Protein AF-A0A2V8T2A3-F1 (afdb_monomer_lite)

Structure (mmCIF, N/CA/C/O backbone):
data_AF-A0A2V8T2A3-F1
#
_entry.id   AF-A0A2V8T2A3-F1
#
loop_
_atom_site.group_PDB
_atom_site.id
_atom_site.type_symbol
_atom_site.label_atom_id
_atom_site.label_alt_id
_atom_site.label_comp_id
_atom_site.label_asym_id
_atom_site.label_entity_id
_atom_site.label_seq_id
_atom_site.pdbx_PDB_ins_code
_atom_site.Cartn_x
_atom_site.Cartn_y
_atom_site.Cartn_z
_atom_site.occupancy
_atom_site.B_iso_or_equiv
_atom_site.auth_seq_id
_atom_site.auth_comp_id
_atom_site.auth_asym_id
_atom_site.auth_atom_id
_atom_site.pdbx_PDB_model_num
ATOM 1 N N . MET A 1 1 ? -23.470 -16.183 24.220 1.00 71.19 1 MET A N 1
ATOM 2 C CA . MET A 1 1 ? -23.345 -15.384 22.977 1.00 71.19 1 MET A CA 1
ATOM 3 C C . MET A 1 1 ? -24.287 -14.179 22.940 1.00 71.19 1 MET A C 1
ATOM 5 O O . MET A 1 1 ? -23.793 -13.063 22.985 1.00 71.19 1 MET A O 1
ATOM 9 N N . ILE A 1 2 ? -25.622 -14.332 22.897 1.00 88.12 2 ILE A N 1
ATOM 10 C CA . ILE A 1 2 ? -26.544 -13.163 22.898 1.00 88.12 2 ILE A CA 1
ATOM 11 C C . ILE A 1 2 ? -26.469 -12.355 24.208 1.00 88.12 2 ILE A C 1
ATOM 13 O O . ILE A 1 2 ? -26.518 -11.126 24.181 1.00 88.12 2 ILE A O 1
ATOM 17 N N . GLN A 1 3 ? -26.292 -13.033 25.346 1.00 85.94 3 GLN A N 1
ATOM 18 C CA . GLN A 1 3 ? -26.109 -12.384 26.650 1.00 85.94 3 GLN A CA 1
ATOM 19 C C . GLN A 1 3 ? -24.835 -11.530 26.707 1.00 85.94 3 GLN A C 1
ATOM 21 O O . GLN A 1 3 ? -24.867 -10.429 27.252 1.00 85.94 3 GLN A O 1
ATOM 26 N N . ASP A 1 4 ? -23.747 -11.982 26.079 1.00 84.19 4 ASP A N 1
ATOM 27 C CA . ASP A 1 4 ? -22.474 -11.253 26.039 1.00 84.19 4 ASP A CA 1
ATOM 28 C C . ASP A 1 4 ? -22.606 -9.946 25.246 1.00 84.19 4 ASP A C 1
ATOM 30 O O . ASP A 1 4 ? -22.119 -8.900 25.673 1.00 84.19 4 ASP A O 1
ATOM 34 N N . LEU A 1 5 ? -23.348 -9.974 24.132 1.00 83.94 5 LEU A N 1
ATOM 35 C CA . LEU A 1 5 ? -23.612 -8.792 23.308 1.00 83.94 5 LEU A CA 1
ATOM 36 C C . LEU A 1 5 ? -24.463 -7.753 24.056 1.00 83.94 5 LEU A C 1
ATOM 38 O O . LEU A 1 5 ? -24.174 -6.557 24.017 1.00 83.94 5 LEU A O 1
ATOM 42 N N . GLN A 1 6 ? -25.488 -8.207 24.783 1.00 85.50 6 GLN A N 1
ATOM 43 C CA . GLN A 1 6 ? -26.313 -7.340 25.629 1.00 85.50 6 GLN A CA 1
ATOM 44 C C . GLN A 1 6 ? -25.505 -6.738 26.782 1.00 85.50 6 GLN A C 1
ATOM 46 O O . GLN A 1 6 ? -25.678 -5.562 27.114 1.00 85.50 6 GLN A O 1
ATOM 51 N N . TYR A 1 7 ? -24.603 -7.523 27.372 1.00 83.31 7 TYR A N 1
ATOM 52 C CA . TYR A 1 7 ? -23.730 -7.069 28.446 1.00 83.31 7 TYR A CA 1
ATOM 53 C C . TYR A 1 7 ? -22.725 -6.021 27.950 1.00 83.31 7 TYR A C 1
ATOM 55 O O . TYR A 1 7 ? -22.589 -4.967 28.572 1.00 83.31 7 TYR A O 1
ATOM 63 N N . ALA A 1 8 ? -22.107 -6.241 26.786 1.00 82.56 8 ALA A N 1
ATOM 64 C CA . ALA A 1 8 ? -21.219 -5.278 26.137 1.00 82.56 8 ALA A CA 1
ATOM 65 C C . ALA A 1 8 ? -21.938 -3.956 25.809 1.00 82.56 8 ALA A C 1
ATOM 67 O O . ALA A 1 8 ? -21.428 -2.880 26.119 1.00 82.56 8 ALA A O 1
ATOM 68 N N . LEU A 1 9 ? -23.164 -4.012 25.273 1.00 84.31 9 LEU A N 1
ATOM 69 C CA . LEU A 1 9 ? -23.975 -2.815 25.010 1.00 84.31 9 LEU A CA 1
ATOM 70 C C . LEU A 1 9 ? -24.323 -2.050 26.293 1.00 84.31 9 LEU A C 1
ATOM 72 O O . LEU A 1 9 ? -24.340 -0.816 26.312 1.00 84.31 9 LEU A O 1
ATOM 76 N N . ARG A 1 10 ? -24.603 -2.776 27.379 1.00 85.31 10 ARG A N 1
ATOM 77 C CA . ARG A 1 10 ? -24.889 -2.179 28.686 1.00 85.31 10 ARG A CA 1
ATOM 78 C C . ARG A 1 10 ? -23.640 -1.541 29.290 1.00 85.31 10 ARG A C 1
ATOM 80 O O . ARG A 1 10 ? -23.751 -0.475 29.887 1.00 85.31 10 ARG A O 1
ATOM 87 N N . LEU A 1 11 ? -22.469 -2.143 29.087 1.00 82.38 11 LEU A N 1
ATOM 88 C CA . LEU A 1 11 ? -21.176 -1.612 29.515 1.00 82.38 11 LEU A CA 1
ATOM 89 C C . LEU A 1 11 ? -20.818 -0.322 28.759 1.00 82.38 11 LEU A C 1
ATOM 91 O O . LEU A 1 11 ? -20.484 0.677 29.390 1.00 82.38 11 LEU A O 1
ATOM 95 N N . ILE A 1 12 ? -21.010 -0.300 27.437 1.00 83.94 12 ILE A N 1
ATOM 96 C CA . ILE A 1 12 ? -20.819 0.894 26.593 1.00 83.94 12 ILE A CA 1
ATOM 97 C C . ILE A 1 12 ? -21.727 2.045 27.049 1.00 83.94 12 ILE A C 1
ATOM 99 O O . ILE A 1 12 ? -21.273 3.179 27.178 1.00 83.94 12 ILE A O 1
ATOM 103 N N . ARG A 1 13 ? -22.998 1.757 27.361 1.00 84.00 13 ARG A N 1
ATOM 104 C CA . ARG A 1 13 ? -23.941 2.757 27.896 1.00 84.00 13 ARG A CA 1
ATOM 105 C C . ARG A 1 13 ? -23.587 3.246 29.302 1.00 84.00 13 ARG A C 1
ATOM 107 O O . ARG A 1 13 ? -23.956 4.362 29.652 1.00 84.00 13 ARG A O 1
ATOM 114 N N . LYS A 1 14 ? -22.904 2.431 30.110 1.00 83.75 14 LYS A N 1
ATOM 115 C CA . LYS A 1 14 ? -22.536 2.764 31.496 1.00 83.75 14 LYS A CA 1
ATOM 116 C C . LYS A 1 14 ? -21.261 3.613 31.577 1.00 83.75 14 LYS A C 1
ATOM 118 O O . LYS A 1 14 ? -21.128 4.403 32.504 1.00 83.75 14 LYS A O 1
ATOM 123 N N . SER A 1 15 ? -20.353 3.477 30.609 1.00 83.38 15 SER A N 1
ATOM 124 C CA . SER A 1 15 ? -19.108 4.254 30.512 1.00 83.38 15 SER A CA 1
ATOM 125 C C . SER A 1 15 ? -18.864 4.771 29.082 1.00 83.38 15 SER A C 1
ATOM 127 O O . SER A 1 15 ? -17.942 4.308 28.401 1.00 83.38 15 SER A O 1
ATOM 129 N N . PRO A 1 16 ? -19.667 5.741 28.606 1.00 81.75 16 PRO A N 1
ATOM 130 C CA . PRO A 1 16 ? -19.628 6.208 27.219 1.00 81.75 16 PRO A CA 1
ATOM 131 C C . PRO A 1 16 ? -18.294 6.861 26.834 1.00 81.75 16 PRO A C 1
ATOM 133 O O . PRO A 1 16 ? -17.836 6.677 25.712 1.00 81.75 16 PRO A O 1
ATOM 136 N N . GLY A 1 17 ? -17.624 7.560 27.758 1.00 87.56 17 GLY A N 1
ATOM 137 C CA . GLY A 1 17 ? -16.334 8.203 27.478 1.00 87.56 17 GLY A CA 1
ATOM 138 C C . GLY A 1 17 ? -15.240 7.210 27.069 1.00 87.56 17 GLY A C 1
ATOM 139 O O . GLY A 1 17 ? -14.568 7.410 26.062 1.00 87.56 17 GLY A O 1
ATOM 140 N N . ALA A 1 18 ? -15.113 6.095 27.794 1.00 86.81 18 ALA A N 1
ATOM 141 C CA . ALA A 1 18 ? -14.138 5.051 27.472 1.00 86.81 18 ALA A CA 1
ATOM 142 C C . ALA A 1 18 ? -14.463 4.346 26.144 1.00 86.81 18 ALA A C 1
ATOM 144 O O . ALA A 1 18 ? -13.564 4.058 25.356 1.00 86.81 18 ALA A O 1
ATOM 145 N N . ALA A 1 19 ? -15.750 4.113 25.869 1.00 89.75 19 ALA A N 1
ATOM 146 C CA . ALA A 1 19 ? -16.188 3.513 24.614 1.00 89.75 19 ALA A CA 1
ATOM 147 C C . ALA A 1 19 ? -15.893 4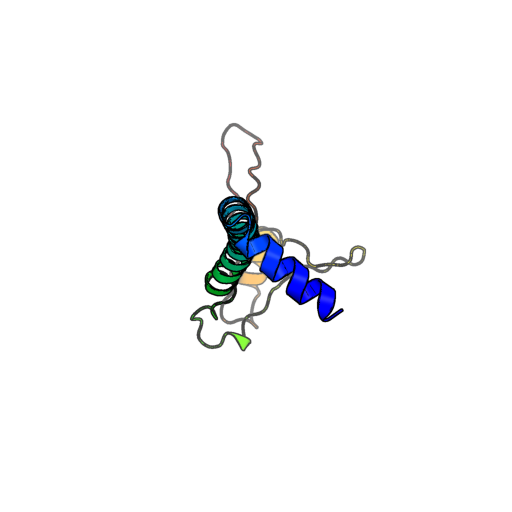.418 23.406 1.00 89.75 19 ALA A C 1
ATOM 149 O O . ALA A 1 19 ? -15.431 3.925 22.381 1.00 89.75 19 ALA A O 1
ATOM 150 N N . ILE A 1 20 ? -16.099 5.735 23.532 1.00 91.56 20 ILE A N 1
ATOM 151 C CA . ILE A 1 20 ? -15.792 6.705 22.471 1.00 91.56 20 ILE A CA 1
ATOM 152 C C . ILE A 1 20 ? -14.300 6.685 22.133 1.00 91.56 20 ILE A C 1
ATOM 154 O O . ILE A 1 20 ? -13.948 6.582 20.961 1.00 91.56 20 ILE A O 1
ATOM 158 N N . VAL A 1 21 ? -13.425 6.733 23.143 1.00 94.31 21 VAL A N 1
ATOM 159 C CA . VAL A 1 21 ? -11.971 6.692 22.922 1.00 94.31 21 VAL A CA 1
ATOM 160 C C . VAL A 1 21 ? -11.566 5.392 22.230 1.00 94.31 21 VAL A C 1
ATOM 162 O O . VAL A 1 21 ? -10.861 5.438 21.227 1.00 94.31 21 VAL A O 1
ATOM 165 N N . ALA A 1 22 ? -12.069 4.244 22.694 1.00 92.31 22 ALA A N 1
ATOM 166 C CA . ALA A 1 22 ? -11.775 2.953 22.077 1.00 92.31 22 ALA A CA 1
ATOM 167 C C . ALA A 1 22 ? -12.218 2.893 20.604 1.00 92.31 22 ALA A C 1
ATOM 169 O O . ALA A 1 22 ? -11.448 2.465 19.743 1.00 92.31 22 ALA A O 1
ATOM 170 N N . VAL A 1 23 ? -13.432 3.364 20.294 1.00 93.06 23 VAL A N 1
ATOM 171 C CA . VAL A 1 23 ? -13.946 3.421 18.917 1.00 93.06 23 VAL A CA 1
ATOM 172 C C . VAL A 1 23 ? -13.098 4.350 18.053 1.00 93.06 23 VAL A C 1
ATOM 174 O O . VAL A 1 23 ? -12.759 3.977 16.934 1.00 93.06 23 VAL A O 1
ATOM 177 N N . LEU A 1 24 ? -12.710 5.523 18.561 1.00 94.88 24 LEU A N 1
ATOM 178 C CA . LEU A 1 24 ? -11.854 6.463 17.836 1.00 94.88 24 LEU A CA 1
ATOM 179 C C . LEU A 1 24 ? -10.477 5.868 17.540 1.00 94.88 24 LEU A C 1
ATOM 181 O O . LEU A 1 24 ? -10.008 5.967 16.411 1.00 94.88 24 LEU A O 1
ATOM 185 N N . THR A 1 25 ? -9.843 5.205 18.507 1.00 94.81 25 THR A N 1
ATOM 186 C CA . THR A 1 25 ? -8.545 4.550 18.293 1.00 94.81 25 THR A CA 1
ATOM 187 C C . THR A 1 25 ? -8.635 3.469 17.217 1.00 94.81 25 THR A C 1
ATOM 189 O O . THR A 1 25 ? -7.795 3.429 16.317 1.00 94.81 25 THR A O 1
ATOM 192 N N . VAL A 1 26 ? -9.673 2.627 17.261 1.00 94.06 26 VAL A N 1
ATOM 193 C CA . VAL A 1 26 ? -9.903 1.594 16.238 1.00 94.06 26 VA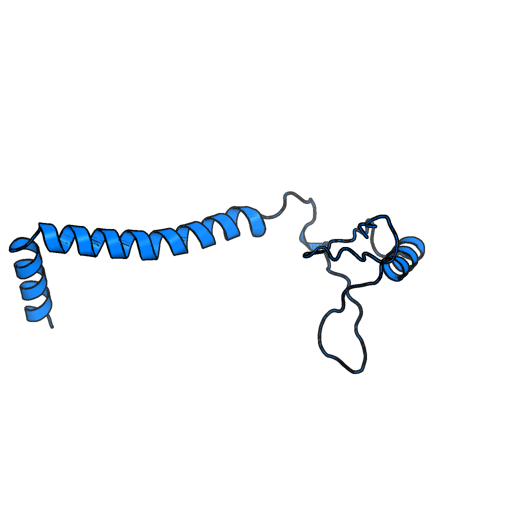L A CA 1
ATOM 194 C C . VAL A 1 26 ? -10.183 2.229 14.875 1.00 94.06 26 VAL A C 1
ATOM 196 O O . VAL A 1 26 ? -9.599 1.814 13.876 1.00 94.06 26 VAL A O 1
ATOM 199 N N . ALA A 1 27 ? -11.025 3.263 14.828 1.00 94.75 27 ALA A N 1
ATOM 200 C CA . ALA A 1 27 ? -11.359 3.973 13.598 1.00 94.75 27 ALA A CA 1
ATOM 201 C C . ALA A 1 27 ? -10.128 4.626 12.959 1.00 94.75 27 ALA A C 1
ATOM 203 O O . ALA A 1 27 ? -9.964 4.540 11.746 1.00 94.75 27 ALA A O 1
ATOM 204 N N . ILE A 1 28 ? -9.235 5.221 13.756 1.00 94.94 28 ILE A N 1
ATOM 205 C CA . ILE A 1 28 ? -7.980 5.802 13.264 1.00 94.94 28 ILE A CA 1
ATOM 206 C C . ILE A 1 28 ? -7.050 4.706 12.742 1.00 94.94 28 ILE A C 1
ATOM 208 O O . ILE A 1 28 ? -6.529 4.842 11.641 1.00 94.94 28 ILE A O 1
ATOM 212 N N . GLY A 1 29 ? -6.863 3.605 13.476 1.00 93.31 29 GLY A N 1
ATOM 213 C CA . GLY A 1 29 ? -5.982 2.516 13.039 1.00 93.31 29 GLY A CA 1
ATOM 214 C C . GLY A 1 29 ? -6.444 1.862 11.732 1.00 93.31 29 GLY A C 1
ATOM 215 O O . GLY A 1 29 ? -5.657 1.679 10.804 1.00 93.31 29 GLY A O 1
ATOM 216 N N . VAL A 1 30 ? -7.740 1.559 11.626 1.00 93.62 30 VAL A N 1
ATOM 217 C CA . VAL A 1 30 ? -8.324 0.970 10.411 1.00 93.62 30 VAL A CA 1
ATOM 218 C C . VAL A 1 30 ? -8.391 2.000 9.278 1.00 93.62 30 VAL A C 1
ATOM 220 O O . VAL A 1 30 ? -8.070 1.682 8.131 1.00 93.62 30 VAL A O 1
ATOM 223 N N . GLY A 1 31 ? -8.763 3.241 9.591 1.00 90.19 31 GLY A N 1
ATOM 224 C CA . GLY A 1 31 ? -8.891 4.335 8.632 1.00 90.19 31 GLY A CA 1
ATOM 225 C C . GLY A 1 31 ? -7.556 4.754 8.027 1.00 90.19 31 GLY A C 1
ATOM 226 O O . GLY A 1 31 ? -7.478 4.917 6.815 1.00 90.19 31 GLY A O 1
ATOM 227 N N . ALA A 1 32 ? -6.492 4.854 8.828 1.00 91.94 32 ALA A N 1
ATOM 228 C CA . ALA A 1 32 ? -5.155 5.208 8.355 1.00 91.94 32 ALA A CA 1
ATOM 229 C C . ALA A 1 32 ? -4.615 4.165 7.369 1.00 91.94 32 ALA A C 1
ATOM 231 O O . ALA A 1 32 ? -4.183 4.516 6.271 1.00 91.94 32 ALA A O 1
ATOM 232 N N . ASN A 1 33 ? -4.720 2.878 7.715 1.00 91.31 33 ASN A N 1
ATOM 233 C CA . ASN A 1 33 ? -4.315 1.794 6.821 1.00 91.31 33 ASN A CA 1
ATOM 234 C C . ASN A 1 33 ? -5.126 1.822 5.518 1.00 91.31 33 ASN A C 1
ATOM 236 O O . ASN A 1 33 ? -4.562 1.766 4.426 1.00 91.31 33 ASN A O 1
ATOM 240 N N . THR A 1 34 ? -6.447 1.980 5.617 1.00 89.75 34 THR A N 1
ATOM 241 C CA . THR A 1 34 ? -7.332 2.052 4.445 1.00 89.75 34 THR A CA 1
ATOM 242 C C . THR A 1 34 ? -7.026 3.271 3.571 1.00 89.75 34 THR A C 1
ATOM 244 O O . THR A 1 34 ? -7.008 3.154 2.348 1.00 89.75 34 THR A O 1
ATOM 247 N N . ALA A 1 35 ? -6.738 4.429 4.172 1.00 88.94 35 ALA A N 1
ATOM 248 C CA . ALA A 1 35 ? -6.395 5.655 3.459 1.00 88.94 35 ALA A CA 1
ATOM 249 C C . ALA A 1 35 ? -5.089 5.501 2.673 1.00 88.94 35 ALA A C 1
ATOM 251 O O . ALA A 1 35 ? -5.054 5.845 1.495 1.00 88.94 35 ALA A O 1
ATOM 252 N N . ILE A 1 36 ? -4.052 4.913 3.280 1.00 88.06 36 ILE A N 1
ATOM 253 C CA . ILE A 1 36 ? -2.776 4.643 2.600 1.00 88.06 36 ILE A CA 1
ATOM 254 C C . ILE A 1 36 ? -3.002 3.740 1.383 1.00 88.06 36 ILE A C 1
ATOM 256 O O . ILE A 1 36 ? -2.582 4.083 0.279 1.00 88.06 36 ILE A O 1
ATOM 260 N N . PHE A 1 37 ? -3.720 2.623 1.541 1.00 83.00 37 PHE A N 1
ATOM 261 C CA . PHE A 1 37 ? -4.009 1.720 0.421 1.00 83.00 37 PHE A CA 1
ATOM 262 C C . PHE A 1 37 ? -4.926 2.341 -0.638 1.00 83.00 37 PHE A C 1
ATOM 264 O O . PHE A 1 37 ? -4.779 2.036 -1.820 1.00 83.00 37 PHE A O 1
ATOM 271 N N . SER A 1 38 ? -5.852 3.213 -0.240 1.00 83.69 38 SER A N 1
ATOM 272 C CA . SER A 1 38 ? -6.714 3.957 -1.160 1.00 83.69 38 SER A CA 1
ATOM 273 C C . SER A 1 38 ? -5.903 4.933 -2.011 1.00 83.69 38 SER A C 1
ATOM 275 O O . SER A 1 38 ? -6.039 4.929 -3.229 1.00 83.69 38 SER A O 1
ATOM 277 N N . VAL A 1 39 ? -4.993 5.698 -1.400 1.00 82.38 39 VAL A N 1
ATOM 278 C CA . VAL A 1 39 ? -4.095 6.616 -2.117 1.00 82.38 39 VAL A CA 1
ATOM 279 C C . VAL A 1 39 ? -3.150 5.845 -3.032 1.00 82.38 39 VAL A C 1
ATOM 281 O O . VAL A 1 39 ? -3.030 6.191 -4.200 1.00 82.38 39 VAL A O 1
ATOM 284 N N . ILE A 1 40 ? -2.539 4.759 -2.549 1.00 81.62 40 ILE A N 1
ATOM 285 C CA . ILE A 1 40 ? -1.723 3.860 -3.379 1.00 81.62 40 ILE A CA 1
ATOM 286 C C . ILE A 1 40 ? -2.538 3.377 -4.574 1.00 81.62 40 ILE A C 1
ATOM 288 O O . ILE A 1 40 ? -2.087 3.484 -5.705 1.00 81.62 40 ILE A O 1
ATOM 292 N N . ARG A 1 41 ? -3.764 2.896 -4.361 1.00 74.62 41 ARG A N 1
ATOM 293 C CA . ARG A 1 41 ? -4.610 2.433 -5.459 1.00 74.62 41 ARG A CA 1
ATOM 294 C C . ARG A 1 41 ? -4.997 3.564 -6.410 1.00 74.62 41 ARG A C 1
ATOM 296 O O . ARG A 1 41 ? -4.988 3.357 -7.611 1.00 74.62 41 ARG A O 1
ATOM 303 N N . ALA A 1 42 ? -5.301 4.752 -5.909 1.00 74.25 42 ALA A N 1
ATOM 304 C CA . ALA A 1 42 ? -5.686 5.886 -6.739 1.00 74.25 42 ALA A CA 1
ATOM 305 C C . ALA A 1 42 ? -4.510 6.464 -7.540 1.00 74.25 42 ALA A C 1
ATOM 307 O O . ALA A 1 42 ? -4.723 6.961 -8.639 1.00 74.25 42 ALA A O 1
ATOM 308 N N . VAL A 1 43 ? -3.286 6.403 -7.010 1.00 70.75 43 VAL A N 1
ATOM 309 C CA . VAL A 1 43 ? -2.098 7.018 -7.621 1.00 70.75 43 VAL A CA 1
ATOM 310 C C . VAL A 1 43 ? -1.277 6.010 -8.426 1.00 70.75 43 VAL A C 1
ATOM 312 O O . VAL A 1 43 ? -0.875 6.315 -9.541 1.00 70.75 43 VAL A O 1
ATOM 315 N N . LEU A 1 44 ? -1.035 4.810 -7.889 1.00 62.38 44 LEU A N 1
ATOM 316 C CA . LEU A 1 44 ? -0.249 3.758 -8.550 1.00 62.38 44 LEU A CA 1
ATOM 317 C C . LEU A 1 44 ? -1.101 2.832 -9.425 1.00 62.38 44 LEU A C 1
ATOM 319 O O . LEU A 1 44 ? -0.576 2.264 -10.375 1.00 62.38 44 LEU A O 1
ATOM 323 N N . LEU A 1 45 ? -2.385 2.643 -9.093 1.00 57.88 45 LEU A N 1
ATOM 324 C CA . LEU A 1 45 ? -3.293 1.733 -9.809 1.00 57.88 45 LEU A CA 1
ATOM 325 C C . LEU A 1 45 ? -4.453 2.454 -10.511 1.00 57.88 45 LEU A C 1
ATOM 327 O O . LEU A 1 45 ? -5.283 1.769 -11.112 1.00 57.88 45 LEU A O 1
ATOM 331 N N . SER A 1 46 ? -4.530 3.795 -10.482 1.00 53.53 46 SER A N 1
ATOM 332 C CA . SER A 1 46 ? -5.307 4.469 -11.528 1.00 53.53 46 SER A CA 1
ATOM 333 C C . SER A 1 46 ? -4.693 4.024 -12.842 1.00 53.53 46 SER A C 1
ATOM 335 O O . SER A 1 46 ? -3.468 4.118 -12.963 1.00 53.53 46 SER A O 1
ATOM 337 N N . PRO A 1 47 ? -5.492 3.514 -13.794 1.00 54.19 47 PRO A N 1
ATOM 338 C CA . PRO A 1 47 ? -4.970 3.161 -15.098 1.00 54.19 47 PRO A CA 1
ATOM 339 C C . PRO A 1 47 ? -4.273 4.410 -15.614 1.00 54.19 47 PRO A C 1
ATOM 341 O O . PRO A 1 47 ? -4.906 5.461 -15.758 1.00 54.19 47 PRO A O 1
ATOM 344 N N . LEU A 1 48 ? -2.948 4.330 -15.761 1.00 54.41 48 LEU A N 1
ATOM 345 C CA . LEU A 1 48 ? -2.191 5.441 -16.304 1.00 54.41 48 LEU A CA 1
ATOM 346 C C . LEU A 1 48 ? -2.882 5.789 -17.628 1.00 54.41 48 LEU A C 1
ATOM 348 O O . LEU A 1 48 ? -3.234 4.857 -18.357 1.00 54.41 48 LEU A O 1
ATOM 352 N N . PRO A 1 49 ? -3.158 7.073 -17.915 1.00 58.97 49 PRO A N 1
ATOM 353 C CA . PRO A 1 49 ? -3.885 7.496 -19.109 1.00 58.97 49 PRO A CA 1
ATOM 354 C C . PRO A 1 49 ? -3.006 7.338 -20.361 1.00 58.97 49 PRO A C 1
ATOM 356 O O . PRO A 1 49 ? -2.797 8.275 -21.124 1.00 58.97 49 PRO A O 1
ATOM 359 N N . TYR A 1 50 ? -2.440 6.150 -20.542 1.00 58.22 50 TYR A N 1
ATOM 360 C CA . TYR A 1 50 ? -1.728 5.713 -21.717 1.00 58.22 50 TYR A CA 1
ATOM 361 C C . TYR A 1 50 ? -2.721 4.966 -22.593 1.00 58.22 50 TYR A C 1
ATOM 363 O O . TYR A 1 50 ? -3.302 3.953 -22.197 1.00 58.22 50 TYR A O 1
ATOM 371 N N . THR A 1 51 ? -2.926 5.501 -23.790 1.00 58.09 51 THR A N 1
ATOM 372 C CA . THR A 1 51 ? -3.582 4.795 -24.886 1.00 58.09 51 THR A CA 1
ATOM 373 C C . THR A 1 51 ? -2.862 3.458 -25.098 1.00 58.09 51 THR A C 1
ATOM 375 O O . THR A 1 51 ? -1.635 3.427 -25.121 1.00 58.09 51 THR A O 1
ATOM 378 N N . ASP A 1 52 ? -3.616 2.364 -25.209 1.00 66.56 52 ASP A N 1
ATOM 379 C CA . ASP A 1 52 ? -3.104 0.992 -25.350 1.00 66.56 52 ASP A CA 1
ATOM 380 C C . ASP A 1 52 ? -2.236 0.473 -24.181 1.00 66.56 52 ASP A C 1
ATOM 382 O O . ASP A 1 52 ? -1.180 -0.128 -24.396 1.00 66.56 52 ASP A O 1
ATOM 386 N N . ALA A 1 53 ? -2.683 0.650 -22.931 1.00 65.00 53 ALA A N 1
ATOM 387 C CA . ALA A 1 53 ? -1.988 0.135 -21.739 1.00 65.00 53 ALA A CA 1
ATOM 388 C C . ALA A 1 53 ? -1.623 -1.368 -21.817 1.00 65.00 53 ALA A C 1
ATOM 390 O O . ALA A 1 53 ? -0.616 -1.787 -21.248 1.00 65.00 53 ALA A O 1
ATOM 391 N N . ASP A 1 54 ? -2.386 -2.162 -22.574 1.00 67.94 54 ASP A N 1
ATOM 392 C CA . ASP A 1 54 ? -2.164 -3.598 -22.793 1.00 67.94 54 ASP A CA 1
ATOM 393 C C . ASP A 1 54 ? -0.869 -3.903 -23.574 1.00 67.94 54 ASP A C 1
ATOM 395 O O . ASP A 1 54 ? -0.361 -5.023 -23.534 1.00 67.94 54 ASP A O 1
ATOM 399 N N . ARG A 1 55 ? -0.323 -2.913 -24.297 1.00 75.06 55 ARG A N 1
ATOM 400 C CA . ARG A 1 55 ? 0.924 -3.026 -25.074 1.00 75.06 55 ARG A CA 1
ATOM 401 C C . ARG A 1 55 ? 2.173 -2.685 -24.250 1.00 75.06 55 ARG A C 1
ATOM 403 O O . ARG A 1 55 ? 3.285 -2.789 -24.767 1.00 75.06 55 ARG A O 1
ATOM 410 N N . ILE A 1 56 ? 2.017 -2.280 -22.987 1.00 72.38 56 ILE A N 1
ATOM 411 C CA . ILE A 1 56 ? 3.129 -1.918 -22.102 1.00 72.38 56 ILE A CA 1
ATOM 412 C C . ILE A 1 56 ? 3.732 -3.189 -21.495 1.00 72.38 56 ILE A C 1
ATOM 414 O O . ILE A 1 56 ? 3.072 -3.915 -20.754 1.00 72.38 56 ILE A O 1
ATOM 418 N N . VAL A 1 57 ? 5.016 -3.437 -21.764 1.00 73.94 57 VAL A N 1
ATOM 419 C CA . VAL A 1 57 ? 5.761 -4.581 -21.214 1.00 73.94 57 VAL A CA 1
ATOM 420 C C . VAL A 1 57 ? 7.025 -4.127 -20.489 1.00 73.94 57 VAL A C 1
ATOM 422 O O . VAL A 1 57 ? 7.686 -3.172 -20.894 1.00 73.94 57 VAL A O 1
ATOM 425 N N . ALA A 1 58 ? 7.378 -4.824 -19.408 1.00 73.56 58 ALA A N 1
ATOM 426 C CA . ALA A 1 58 ? 8.619 -4.589 -18.678 1.00 73.56 58 ALA A CA 1
ATOM 427 C C . ALA A 1 58 ? 9.746 -5.458 -19.255 1.00 73.56 58 ALA A C 1
ATOM 429 O O . ALA A 1 58 ? 9.653 -6.686 -19.247 1.00 73.56 58 ALA A O 1
ATOM 430 N N . LEU A 1 59 ? 10.818 -4.820 -19.728 1.00 71.06 59 LEU A N 1
ATOM 431 C CA . LEU A 1 59 ? 12.032 -5.501 -20.176 1.00 71.06 59 LEU A CA 1
ATOM 432 C C . LEU A 1 59 ? 12.998 -5.671 -19.001 1.00 71.06 59 LEU A C 1
ATOM 434 O O . LEU A 1 59 ? 13.240 -4.729 -18.246 1.00 71.06 59 LEU A O 1
ATOM 438 N N . ALA A 1 60 ? 13.565 -6.866 -18.857 1.00 71.12 60 ALA A N 1
ATOM 439 C CA . ALA A 1 60 ? 14.572 -7.160 -17.848 1.00 71.12 60 ALA A CA 1
ATOM 440 C C . ALA A 1 60 ? 15.574 -8.194 -18.360 1.00 71.12 60 ALA A C 1
ATOM 442 O O . ALA A 1 60 ? 15.224 -9.087 -19.133 1.00 71.12 60 ALA A O 1
ATOM 443 N N . GLU A 1 61 ? 16.817 -8.101 -17.893 1.00 71.12 61 GLU A N 1
ATOM 444 C CA . GLU A 1 61 ? 17.807 -9.143 -18.145 1.00 71.12 61 GLU A CA 1
ATOM 445 C C . GLU A 1 61 ? 17.524 -10.383 -17.290 1.00 71.12 61 GLU A C 1
ATOM 447 O O . GLU A 1 61 ? 17.238 -10.285 -16.093 1.00 71.12 61 GLU A O 1
ATOM 452 N N . SER A 1 62 ? 17.659 -11.557 -17.910 1.00 67.88 62 SER A N 1
ATOM 453 C CA . SER A 1 62 ? 17.605 -12.861 -17.249 1.00 67.88 62 SER A CA 1
ATOM 454 C C . SER A 1 62 ? 19.007 -13.460 -17.218 1.00 67.88 62 SER A C 1
ATOM 456 O O . SER A 1 62 ? 19.621 -13.647 -18.267 1.00 67.88 62 SER A O 1
ATOM 458 N N . TRP A 1 63 ? 19.538 -13.748 -16.027 1.00 66.81 63 TRP A N 1
ATOM 459 C CA . TRP A 1 63 ? 20.862 -14.363 -15.884 1.00 66.81 63 TRP A CA 1
ATOM 460 C C . TRP A 1 63 ? 20.707 -15.854 -15.559 1.00 66.81 63 TRP A C 1
ATOM 462 O O . TRP A 1 63 ? 19.922 -16.183 -14.672 1.00 66.81 63 TRP A O 1
ATOM 472 N N . PRO A 1 64 ? 21.487 -16.759 -16.183 1.00 67.88 64 PRO A N 1
ATOM 473 C CA . PRO A 1 64 ? 21.300 -18.209 -16.039 1.00 67.88 64 PRO A CA 1
ATOM 474 C C . PRO A 1 64 ? 21.338 -18.729 -14.593 1.00 67.88 64 PRO A C 1
ATOM 476 O O . PRO A 1 64 ? 20.722 -19.742 -14.286 1.00 67.88 64 PRO A O 1
ATOM 479 N N . ASN A 1 65 ? 22.049 -18.027 -13.703 1.00 74.12 65 ASN A N 1
ATOM 480 C CA . ASN A 1 65 ? 22.352 -18.494 -12.348 1.00 74.12 65 ASN A CA 1
ATOM 481 C C . ASN A 1 65 ? 21.562 -17.783 -11.235 1.00 74.12 65 ASN A C 1
ATOM 483 O O . ASN A 1 65 ? 21.800 -18.065 -10.063 1.00 74.12 65 ASN A O 1
ATOM 487 N N . LEU A 1 66 ? 20.657 -16.848 -11.551 1.00 61.91 66 LEU A N 1
ATOM 488 C CA . LEU A 1 66 ? 19.785 -16.227 -10.545 1.00 61.91 66 LEU A CA 1
ATOM 489 C C . LEU A 1 66 ? 18.388 -15.987 -11.110 1.00 61.91 66 LEU A C 1
ATOM 491 O O . LEU A 1 66 ? 18.233 -15.421 -12.187 1.00 61.91 66 LEU A O 1
ATOM 495 N N . SER A 1 67 ? 17.376 -16.360 -10.331 1.00 66.25 67 SER A N 1
ATOM 496 C CA . SER A 1 67 ? 15.971 -16.119 -10.658 1.00 66.25 67 SER A CA 1
ATOM 497 C C . SER A 1 67 ? 15.579 -14.663 -10.389 1.00 66.25 67 SER A C 1
ATOM 499 O O . SER A 1 67 ? 15.839 -14.144 -9.305 1.00 66.25 67 SER A O 1
ATOM 501 N N . GLY A 1 68 ? 14.910 -14.033 -11.356 1.00 63.44 68 GLY A N 1
ATOM 502 C CA . GLY A 1 68 ? 14.300 -12.709 -11.216 1.00 63.44 68 GLY A CA 1
ATOM 503 C C . GLY A 1 68 ? 14.867 -11.648 -12.172 1.00 63.44 68 GLY A C 1
ATOM 504 O O . GLY A 1 68 ? 15.997 -11.780 -12.646 1.00 63.44 68 GLY A O 1
ATOM 505 N N . PRO A 1 69 ? 14.082 -10.596 -12.466 1.00 63.59 69 PRO A N 1
ATOM 506 C CA . PRO A 1 69 ? 14.477 -9.522 -13.370 1.00 63.59 69 PRO A CA 1
ATOM 507 C C . PRO A 1 69 ? 15.665 -8.733 -12.808 1.00 63.59 69 PRO A C 1
ATOM 509 O O . PRO A 1 69 ? 15.638 -8.272 -11.664 1.00 63.59 69 PRO A O 1
ATOM 512 N N . ARG A 1 70 ? 16.715 -8.564 -13.616 1.00 71.69 70 ARG A N 1
ATOM 513 C CA . ARG A 1 70 ? 17.885 -7.755 -13.258 1.00 71.69 70 ARG A CA 1
ATOM 514 C C . ARG A 1 70 ? 17.718 -6.309 -13.728 1.00 71.69 70 ARG A C 1
ATOM 516 O O . ARG A 1 70 ? 17.199 -6.092 -14.826 1.00 71.69 70 ARG A O 1
ATOM 523 N N . PRO A 1 71 ? 18.206 -5.326 -12.950 1.00 64.75 71 PRO A N 1
ATOM 524 C CA . PRO A 1 71 ? 18.383 -3.969 -13.447 1.00 64.75 71 PRO A CA 1
ATOM 52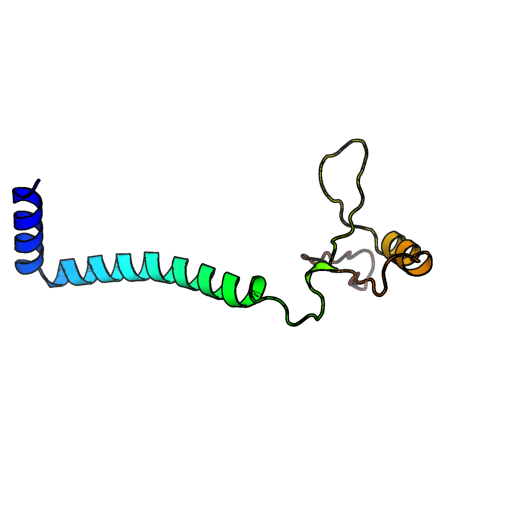5 C C . PRO A 1 71 ? 19.307 -3.990 -14.668 1.00 64.75 71 PRO A C 1
ATOM 527 O O . PRO A 1 71 ? 20.376 -4.597 -14.620 1.00 64.75 71 PRO A O 1
ATOM 530 N N . ILE A 1 72 ? 18.893 -3.331 -15.744 1.00 72.12 72 ILE A N 1
ATOM 531 C CA . ILE A 1 72 ? 19.672 -3.222 -16.980 1.00 72.12 72 ILE A CA 1
ATOM 532 C C . ILE A 1 72 ? 20.690 -2.090 -16.805 1.00 72.12 72 ILE A C 1
ATOM 534 O O . ILE A 1 72 ? 20.374 -1.040 -16.240 1.00 72.12 72 ILE A O 1
ATOM 538 N N . SER A 1 73 ? 21.926 -2.291 -17.269 1.00 73.19 73 SER A N 1
ATOM 539 C CA . SER A 1 73 ? 22.922 -1.216 -17.274 1.00 73.19 73 SER A CA 1
ATOM 540 C C . SER A 1 73 ? 22.535 -0.132 -18.290 1.00 73.19 73 SER A C 1
ATOM 542 O O . SER A 1 73 ? 21.922 -0.418 -19.317 1.00 73.19 73 SER A O 1
ATOM 544 N N . LYS A 1 74 ? 22.927 1.126 -18.055 1.00 71.00 74 LYS A N 1
ATOM 545 C CA . LYS A 1 74 ? 22.647 2.227 -18.999 1.00 71.00 74 LYS A CA 1
ATOM 546 C C . LYS A 1 74 ? 23.157 1.935 -20.418 1.00 71.00 74 LYS A C 1
ATOM 548 O O . LYS A 1 74 ? 22.527 2.348 -21.388 1.00 71.00 74 LYS A O 1
ATOM 553 N N . LEU A 1 75 ? 24.288 1.236 -20.530 1.00 76.31 75 LEU A N 1
ATOM 554 C CA . LEU A 1 75 ? 24.876 0.873 -21.817 1.00 76.31 75 LEU A CA 1
ATOM 555 C C . LEU A 1 75 ? 24.032 -0.193 -22.526 1.00 76.31 75 LEU A C 1
ATOM 557 O O . LEU A 1 75 ? 23.656 0.012 -23.672 1.00 76.31 75 LEU A O 1
ATOM 561 N N . ASN A 1 76 ? 23.615 -1.243 -21.811 1.00 77.25 76 ASN A N 1
ATOM 562 C CA . ASN A 1 76 ? 22.748 -2.277 -22.380 1.00 77.25 76 ASN A CA 1
ATOM 563 C C . ASN A 1 76 ? 21.383 -1.719 -22.798 1.00 77.25 76 ASN A C 1
ATOM 565 O O . ASN A 1 76 ? 20.874 -2.084 -23.851 1.00 77.25 76 ASN A O 1
ATOM 569 N N . TYR A 1 77 ? 20.806 -0.797 -22.019 1.00 78.44 77 TYR A N 1
ATOM 570 C CA . TYR A 1 77 ? 19.577 -0.106 -22.420 1.00 78.44 77 TYR A CA 1
ATOM 571 C C . TYR A 1 77 ? 19.760 0.650 -23.741 1.00 78.44 77 TYR A C 1
ATOM 573 O O . TYR A 1 77 ? 18.881 0.607 -24.598 1.00 78.44 77 TYR A O 1
ATOM 581 N N . ARG A 1 78 ? 20.899 1.332 -23.915 1.00 80.06 78 ARG A N 1
ATOM 582 C CA . ARG A 1 78 ? 21.196 2.078 -25.138 1.00 80.06 78 ARG A CA 1
ATOM 583 C C . ARG A 1 78 ? 21.351 1.147 -26.337 1.00 80.06 78 ARG A C 1
ATOM 585 O O . ARG A 1 78 ? 20.741 1.410 -27.365 1.00 80.06 78 ARG A O 1
ATOM 592 N N . ASP A 1 79 ? 22.088 0.053 -26.182 1.00 82.69 79 ASP A N 1
ATOM 593 C CA . ASP A 1 79 ? 22.263 -0.937 -27.246 1.00 82.69 79 ASP A CA 1
ATOM 594 C C . ASP A 1 79 ? 20.916 -1.549 -27.653 1.00 82.69 79 ASP A C 1
ATOM 596 O O . ASP A 1 79 ? 20.631 -1.708 -28.838 1.00 82.69 79 ASP A O 1
ATOM 600 N N . TRP A 1 80 ? 20.049 -1.838 -26.678 1.00 81.19 80 TRP A N 1
ATOM 601 C CA . TRP A 1 80 ? 18.700 -2.335 -26.943 1.00 81.19 80 TRP A CA 1
ATOM 602 C C . TRP A 1 80 ? 17.830 -1.292 -27.630 1.00 81.19 80 TRP A C 1
ATOM 604 O O . TRP A 1 80 ? 17.123 -1.646 -28.561 1.00 81.19 80 TRP A O 1
ATOM 614 N N . ALA A 1 81 ? 17.889 -0.024 -27.218 1.00 81.44 81 ALA A N 1
ATOM 615 C CA . ALA A 1 81 ? 17.140 1.055 -27.856 1.00 81.44 81 ALA A CA 1
ATOM 616 C C . ALA A 1 81 ? 17.601 1.304 -29.303 1.00 81.44 81 ALA A C 1
ATOM 618 O O . ALA A 1 81 ? 16.766 1.542 -30.171 1.00 81.44 81 ALA A O 1
ATOM 619 N N . GLU A 1 82 ? 18.907 1.211 -29.577 1.00 82.44 82 GLU A N 1
ATOM 620 C CA . GLU A 1 82 ? 19.480 1.378 -30.920 1.00 82.44 82 GLU A CA 1
ATOM 621 C C . GLU A 1 82 ? 19.177 0.182 -31.843 1.00 82.44 82 GLU A C 1
ATOM 623 O O . GLU A 1 82 ? 18.989 0.365 -33.044 1.00 82.44 82 GLU A O 1
ATOM 628 N N . GLN A 1 83 ? 19.088 -1.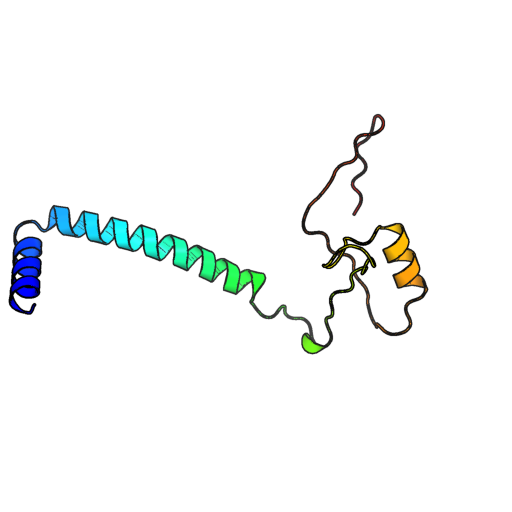037 -31.298 1.00 83.06 83 GLN A N 1
ATOM 629 C CA . GLN A 1 83 ? 18.801 -2.266 -32.056 1.00 83.06 83 GLN A CA 1
ATOM 630 C C . GLN A 1 83 ? 17.317 -2.669 -32.040 1.00 83.06 83 GLN A C 1
ATOM 632 O O . GLN A 1 83 ? 16.935 -3.693 -32.615 1.00 83.06 83 GLN A O 1
ATOM 637 N N . ASN A 1 84 ? 16.464 -1.895 -31.370 1.00 79.56 84 ASN A N 1
ATOM 638 C CA . ASN A 1 84 ? 15.057 -2.219 -31.218 1.00 79.56 84 ASN A CA 1
ATOM 639 C C . ASN A 1 84 ? 14.300 -2.046 -32.544 1.00 79.56 84 ASN A C 1
ATOM 641 O O . ASN A 1 84 ? 14.252 -0.967 -33.127 1.00 79.56 84 ASN A O 1
ATOM 645 N N . THR A 1 85 ? 13.646 -3.120 -32.980 1.00 78.88 85 THR A N 1
ATOM 646 C CA . THR A 1 85 ? 12.770 -3.152 -34.165 1.00 78.88 85 THR A CA 1
ATOM 647 C C . THR A 1 85 ? 11.346 -3.608 -33.839 1.00 78.88 85 THR A C 1
ATOM 649 O O . THR A 1 85 ? 10.490 -3.633 -34.719 1.00 78.88 85 THR A O 1
ATOM 652 N N . VAL A 1 86 ? 11.085 -3.978 -32.581 1.00 81.44 86 VAL A N 1
ATOM 653 C CA . VAL A 1 86 ? 9.849 -4.649 -32.147 1.00 81.44 86 VAL A CA 1
ATOM 654 C C . VAL A 1 86 ? 8.948 -3.704 -31.349 1.00 81.44 86 VAL A C 1
ATOM 656 O O . VAL A 1 86 ? 7.726 -3.787 -31.456 1.00 81.44 86 VAL A O 1
ATOM 659 N N . PHE A 1 87 ? 9.531 -2.790 -30.569 1.00 81.62 87 PHE A N 1
ATOM 660 C CA . PHE A 1 87 ? 8.793 -1.813 -29.769 1.00 81.62 87 PHE A CA 1
ATOM 661 C C . PHE A 1 87 ? 8.791 -0.440 -30.436 1.00 81.62 87 PHE A C 1
ATOM 663 O O . PHE A 1 87 ? 9.818 0.030 -30.912 1.00 81.62 87 PHE A O 1
ATOM 670 N N . GLU A 1 88 ? 7.641 0.227 -30.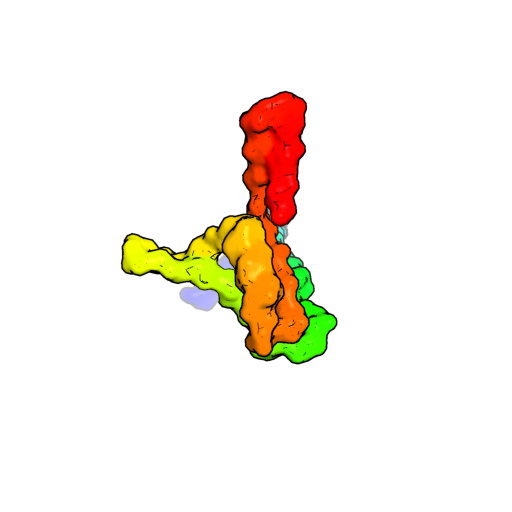422 1.00 75.94 88 GLU A N 1
ATOM 671 C CA . GLU A 1 88 ? 7.466 1.572 -30.981 1.00 75.94 88 GLU A CA 1
ATOM 672 C C . GLU A 1 88 ? 8.218 2.640 -30.168 1.00 75.94 88 GLU A C 1
ATOM 674 O O . GLU A 1 88 ? 8.816 3.553 -30.730 1.00 75.94 88 GLU A O 1
ATOM 679 N N . LEU A 1 89 ? 8.237 2.491 -28.839 1.00 74.31 89 LEU A N 1
ATOM 680 C CA . LEU A 1 89 ? 8.908 3.377 -27.888 1.00 74.31 89 LEU A CA 1
ATOM 681 C C . LEU A 1 89 ? 9.507 2.550 -26.744 1.00 74.31 89 LEU A C 1
ATOM 683 O O . LEU A 1 89 ? 8.867 1.636 -26.226 1.00 74.31 89 LEU A O 1
ATOM 687 N N . THR A 1 90 ? 10.720 2.903 -26.318 1.00 77.00 90 THR A N 1
ATOM 688 C CA . THR A 1 90 ? 11.402 2.301 -25.162 1.00 77.00 90 THR A CA 1
ATOM 689 C C . THR A 1 90 ? 11.817 3.389 -24.182 1.00 77.00 90 THR A C 1
ATOM 691 O O . THR A 1 90 ? 12.357 4.415 -24.594 1.00 77.00 90 THR A O 1
ATOM 694 N N . ALA A 1 91 ? 11.587 3.163 -22.889 1.00 72.12 91 ALA A N 1
ATOM 695 C CA . ALA A 1 91 ? 11.977 4.072 -21.815 1.00 72.12 91 ALA A CA 1
ATOM 696 C C . ALA A 1 91 ? 12.610 3.291 -20.656 1.00 72.12 91 ALA A C 1
ATOM 698 O O . ALA A 1 91 ? 12.183 2.179 -20.344 1.00 72.12 91 ALA A O 1
ATOM 699 N N . ALA A 1 92 ? 13.613 3.884 -20.006 1.00 72.62 92 ALA A N 1
ATOM 700 C CA . ALA A 1 92 ? 14.215 3.348 -18.791 1.00 72.62 92 ALA A CA 1
ATOM 701 C C . ALA A 1 92 ? 13.573 3.993 -17.555 1.00 72.62 92 ALA A C 1
ATOM 703 O O . ALA A 1 92 ? 13.460 5.215 -17.470 1.00 72.62 92 ALA A O 1
ATOM 704 N N . ALA A 1 93 ? 13.179 3.169 -16.585 1.00 66.19 93 ALA A N 1
ATOM 705 C CA . ALA A 1 93 ? 12.680 3.621 -15.293 1.00 66.19 93 ALA A CA 1
ATOM 706 C C . ALA A 1 93 ? 13.452 2.925 -14.170 1.00 66.19 93 ALA A C 1
ATOM 708 O O . ALA A 1 93 ? 13.690 1.717 -14.212 1.00 66.19 93 ALA A O 1
ATOM 709 N N . ARG A 1 94 ? 13.825 3.693 -13.145 1.00 70.12 94 ARG A N 1
ATOM 710 C CA . ARG A 1 94 ? 14.493 3.194 -11.938 1.00 70.12 94 ARG A CA 1
ATOM 711 C C . ARG A 1 94 ? 13.677 3.566 -10.710 1.00 70.12 94 ARG A C 1
ATOM 713 O O . ARG A 1 94 ? 13.199 4.690 -10.594 1.00 70.12 94 ARG A O 1
ATOM 720 N N . TRP A 1 95 ? 13.561 2.628 -9.779 1.00 60.69 95 TRP A N 1
ATOM 721 C CA . TRP A 1 95 ? 12.833 2.830 -8.522 1.00 60.69 95 TRP A CA 1
ATOM 722 C C . TRP A 1 95 ? 13.684 3.505 -7.441 1.00 60.69 95 TRP A C 1
ATOM 724 O O . TRP A 1 95 ? 13.147 4.149 -6.545 1.00 60.69 95 TRP A O 1
ATOM 734 N N . TRP A 1 96 ? 15.012 3.391 -7.539 1.00 57.78 96 TRP A N 1
ATOM 735 C CA . TRP A 1 96 ? 15.957 3.983 -6.594 1.00 57.78 96 TRP A CA 1
ATOM 736 C C . TRP A 1 96 ? 17.149 4.622 -7.292 1.00 57.78 96 TRP A C 1
ATOM 738 O O . TRP A 1 96 ? 17.606 4.150 -8.341 1.00 57.78 96 TRP A O 1
ATOM 748 N N . THR A 1 97 ? 17.674 5.677 -6.663 1.00 58.09 97 THR A N 1
ATOM 749 C CA . THR A 1 97 ? 18.868 6.379 -7.125 1.00 58.09 97 THR A CA 1
ATOM 750 C C . THR A 1 97 ? 20.103 5.958 -6.345 1.00 58.09 97 THR A C 1
ATOM 752 O O . THR A 1 97 ? 20.144 6.088 -5.128 1.00 58.09 97 THR A O 1
ATOM 755 N N . VAL A 1 98 ? 21.116 5.469 -7.056 1.00 59.25 98 VAL A N 1
ATOM 756 C CA . VAL A 1 98 ? 22.466 5.258 -6.530 1.00 59.25 98 VAL A CA 1
ATOM 757 C C . VAL A 1 98 ? 23.333 6.383 -7.076 1.00 59.25 98 VAL A C 1
ATOM 759 O O . VAL A 1 98 ? 23.388 6.579 -8.293 1.00 59.25 98 VAL A O 1
ATOM 762 N N . THR A 1 99 ? 23.979 7.121 -6.178 1.00 54.16 99 THR A N 1
ATOM 763 C CA . THR A 1 99 ? 24.997 8.116 -6.521 1.00 54.16 99 THR A CA 1
ATOM 764 C C . THR A 1 99 ? 26.355 7.452 -6.362 1.00 54.16 99 THR A C 1
ATOM 766 O O . THR A 1 99 ? 26.712 7.036 -5.261 1.00 54.16 99 THR A O 1
ATOM 769 N N . LEU A 1 100 ? 27.105 7.321 -7.455 1.00 47.81 100 LEU A N 1
ATOM 770 C CA . LEU A 1 100 ? 28.480 6.837 -7.401 1.00 47.81 100 LEU A CA 1
ATOM 771 C C . LEU A 1 100 ? 29.390 8.053 -7.186 1.00 47.81 100 LEU A C 1
ATOM 773 O O . LEU A 1 100 ? 29.617 8.822 -8.115 1.00 47.81 100 LEU A O 1
ATOM 777 N N . SER A 1 101 ? 29.880 8.265 -5.965 1.00 56.75 101 SER A N 1
ATOM 778 C CA . SER A 1 101 ? 30.897 9.287 -5.692 1.00 56.75 101 SER A CA 1
ATOM 779 C C . SER A 1 101 ?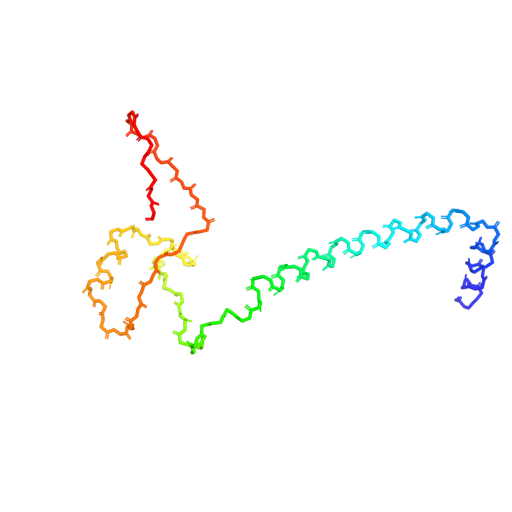 32.291 8.670 -5.842 1.00 56.75 101 SER A C 1
ATOM 781 O O . SER A 1 101 ? 32.926 8.306 -4.853 1.00 56.75 101 SER A O 1
ATOM 783 N N . SER A 1 102 ? 32.759 8.489 -7.078 1.00 52.97 102 SER A N 1
ATOM 784 C CA . SER A 1 102 ? 34.179 8.228 -7.344 1.00 52.97 102 SER A CA 1
ATOM 785 C C . SER A 1 102 ? 34.763 9.416 -8.113 1.00 52.97 102 SER A C 1
ATOM 787 O O . SER A 1 102 ? 34.622 9.491 -9.332 1.00 52.97 102 SER A O 1
ATOM 789 N N . GLY A 1 103 ? 35.399 10.339 -7.387 1.00 49.69 103 GLY A N 1
ATOM 790 C CA . GLY A 1 103 ? 35.943 11.601 -7.909 1.00 49.69 103 GLY A CA 1
ATOM 791 C C . GLY A 1 103 ? 35.007 12.788 -7.666 1.00 49.69 103 GLY A C 1
ATOM 792 O O . GLY A 1 103 ? 33.807 12.584 -7.533 1.00 49.69 103 GLY A O 1
ATOM 793 N N . ASP A 1 104 ? 35.580 13.991 -7.561 1.00 56.00 104 ASP A N 1
ATOM 794 C CA . ASP A 1 104 ? 35.044 15.243 -6.974 1.00 56.00 104 ASP A CA 1
ATOM 795 C C . ASP A 1 104 ? 33.669 15.761 -7.457 1.00 56.00 104 ASP A C 1
ATOM 797 O O . ASP A 1 104 ? 33.217 16.804 -6.990 1.00 56.00 104 ASP A O 1
ATOM 801 N N . GLU A 1 105 ? 32.947 15.044 -8.320 1.00 49.28 105 GLU A N 1
ATOM 802 C CA . GLU A 1 105 ? 31.587 15.402 -8.723 1.00 49.28 105 GLU A CA 1
ATOM 803 C C . GLU A 1 105 ? 30.624 14.198 -8.692 1.00 49.28 105 GLU A C 1
ATOM 805 O O . GLU A 1 105 ? 30.889 13.157 -9.303 1.00 49.28 105 GLU A O 1
ATOM 810 N N . PRO A 1 106 ? 29.469 14.311 -8.005 1.00 43.72 106 PRO A N 1
ATOM 811 C CA . PRO A 1 106 ? 28.455 13.266 -8.000 1.00 43.72 106 PRO A CA 1
ATOM 812 C C . PRO A 1 106 ? 27.781 13.162 -9.373 1.00 43.72 106 PRO A C 1
ATOM 814 O O . PRO A 1 106 ? 27.006 14.029 -9.776 1.00 43.72 106 PRO A O 1
ATOM 817 N N . VAL A 1 107 ? 28.024 12.056 -10.079 1.00 52.97 107 VAL A N 1
ATOM 818 C CA . VAL A 1 107 ? 27.341 11.751 -11.342 1.00 52.97 107 VAL A CA 1
ATOM 819 C C . VAL A 1 107 ? 26.065 10.964 -11.054 1.00 52.97 107 VAL A C 1
ATOM 821 O O . VAL A 1 107 ? 26.093 9.806 -10.629 1.00 52.97 107 VAL A O 1
ATOM 824 N N . PHE A 1 108 ? 24.918 11.590 -11.315 1.00 47.28 108 PHE A N 1
ATOM 825 C CA . PHE A 1 108 ? 23.621 10.922 -11.282 1.00 47.28 108 PHE A CA 1
ATOM 826 C C . PHE A 1 108 ? 23.424 10.128 -12.577 1.00 47.28 108 PHE A C 1
ATOM 828 O O . PHE A 1 108 ? 23.211 10.688 -13.651 1.00 47.28 108 PHE A O 1
ATOM 835 N N . LEU A 1 109 ? 23.491 8.800 -12.486 1.00 50.66 109 LEU A N 1
ATOM 836 C CA . LEU A 1 109 ? 23.160 7.920 -13.607 1.00 50.66 109 LEU A CA 1
ATOM 837 C C . LEU A 1 109 ? 21.638 7.837 -13.736 1.00 50.66 109 LEU A C 1
ATOM 839 O O . LEU A 1 109 ? 21.031 7.055 -13.012 1.00 50.66 109 LEU A O 1
ATOM 843 N N . VAL A 1 110 ? 21.037 8.696 -14.569 1.00 44.31 110 VAL A N 1
ATOM 844 C CA . VAL A 1 110 ? 19.634 8.590 -15.028 1.00 44.31 110 VAL A CA 1
ATOM 845 C C . VAL A 1 110 ? 19.415 7.256 -15.726 1.00 44.31 110 VAL A C 1
ATOM 847 O O . VAL A 1 110 ? 20.255 6.930 -16.602 1.00 44.31 110 VAL A O 1
#

Secondary structure (DSSP, 8-state):
-HHHHHHHHHHHHH-HHHHHHHHHHHHHHHHHHHHHHHHHHHHHSS--S-TTGGG-----EEETTEEEEEPPPHHHHHHHHHH--S-S------SSPPEE--SSS-EE--

pLDDT: mean 74.22, std 13.47, range [43.72, 94.94]

Foldseek 3Di:
DVVVVVVVVVVCVVCVPVVVVVVVVVCCVVVVVVVVVVCCCVPVVPQDPDDPSVPDDDDFDDDPPDDDGDQDDPVRQVVCVVPDPDDPDDDDDDPDWDFDPDDDDTDTDD

Radius of gyration: 26.63 Å; chains: 1; bounding box: 62×34×66 Å

Sequence (110 aa):
MIQDLQYALRLIRKSPGAAIVAVLTVAIGVGANTAIFSVIRAVLLSPLPYTDADRIVALAESWPNLSGPRPISKLNYRDWAEQNTVFELTAAARWWTVTLSSGDEPVFLV